Protein AF-A0A496X376-F1 (afdb_monomer)

pLDDT: mean 89.77, std 13.47, range [36.19, 98.19]

Solvent-accessible surface area (backbone atoms only — not comparable to full-atom values): 7678 Å² total; per-residue (Å²): 132,86,81,53,74,74,65,73,49,70,84,53,55,96,64,65,60,76,60,44,55,82,73,91,43,76,42,54,64,62,51,30,61,69,63,67,56,48,63,67,25,49,11,52,50,31,74,45,56,60,89,64,58,51,81,57,98,79,34,45,66,56,32,50,59,50,50,54,54,48,52,42,50,53,32,50,48,15,56,77,52,76,34,35,57,66,62,36,46,47,55,31,65,40,67,30,69,96,68,73,61,38,21,58,40,55,34,39,48,69,47,40,43,71,61,52,49,51,52,52,52,50,51,66,70,70,56,73,77,82,83,125

Mean predicted aligned error: 5.24 Å

Radius of gyration: 15.38 Å; Cα contacts (8 Å, |Δi|>4): 137; ch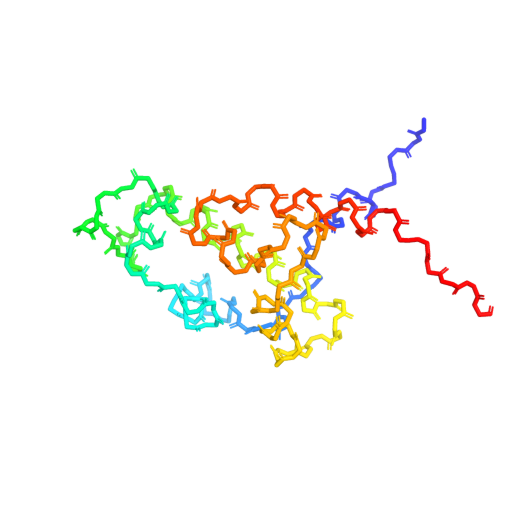ains: 1; bounding box: 41×33×44 Å

Structure (mmCIF, N/CA/C/O backbone):
data_AF-A0A496X376-F1
#
_entry.id   AF-A0A496X376-F1
#
loop_
_atom_site.group_PDB
_atom_site.id
_atom_site.type_symbol
_atom_site.label_atom_id
_atom_site.label_alt_id
_atom_site.label_comp_id
_atom_site.label_asym_id
_atom_site.label_entity_id
_atom_site.label_seq_id
_atom_site.pdbx_PDB_ins_code
_atom_site.Cartn_x
_atom_site.Cartn_y
_atom_site.Cartn_z
_atom_site.occupancy
_atom_site.B_iso_or_equiv
_atom_site.auth_seq_id
_atom_site.auth_comp_id
_atom_site.auth_asym_id
_atom_site.auth_atom_id
_atom_site.pdbx_PDB_model_num
ATOM 1 N N . MET A 1 1 ? -0.666 20.053 -27.455 1.00 52.50 1 MET A N 1
ATOM 2 C CA . MET A 1 1 ? -0.008 18.729 -27.403 1.00 52.50 1 MET A CA 1
ATOM 3 C C . MET A 1 1 ? -1.102 17.676 -27.515 1.00 52.50 1 MET A C 1
ATOM 5 O O . MET A 1 1 ? -2.002 17.728 -26.683 1.00 52.50 1 MET A O 1
ATOM 9 N N . PRO A 1 2 ? -1.112 16.800 -28.533 1.00 55.44 2 PRO A N 1
ATOM 10 C CA . PRO A 1 2 ? -2.089 15.717 -28.596 1.00 55.44 2 PRO A CA 1
ATOM 11 C C . PRO A 1 2 ? -1.842 14.739 -27.441 1.00 55.44 2 PRO A C 1
ATOM 13 O O . PRO A 1 2 ? -0.704 14.349 -27.183 1.00 55.44 2 PRO A O 1
ATOM 16 N N . VAL A 1 3 ? -2.904 14.372 -26.725 1.00 59.34 3 VAL A N 1
ATOM 17 C CA . VAL A 1 3 ? -2.844 13.340 -25.687 1.00 59.34 3 VAL A CA 1
ATOM 18 C C . VAL A 1 3 ? -2.676 12.000 -26.396 1.00 59.34 3 VAL A C 1
ATOM 20 O O . VAL A 1 3 ? -3.555 11.579 -27.144 1.00 59.34 3 VAL A O 1
ATOM 23 N N . ASN A 1 4 ? -1.535 11.341 -26.204 1.00 72.44 4 ASN A N 1
ATOM 24 C CA . ASN A 1 4 ? -1.352 9.984 -26.705 1.00 72.44 4 ASN A CA 1
ATOM 25 C C . ASN A 1 4 ? -2.212 9.040 -25.852 1.00 72.44 4 ASN A C 1
ATOM 27 O O . ASN A 1 4 ? -2.078 9.039 -24.629 1.00 72.44 4 ASN A O 1
ATOM 31 N N . ALA A 1 5 ? -3.078 8.238 -26.476 1.00 70.25 5 ALA A N 1
ATOM 32 C CA . ALA A 1 5 ? -3.935 7.285 -25.769 1.00 70.25 5 ALA A CA 1
ATOM 33 C C . ALA A 1 5 ? -3.128 6.346 -24.852 1.00 70.25 5 ALA A C 1
ATOM 35 O O . ALA A 1 5 ? -3.579 6.034 -23.755 1.00 70.25 5 ALA A O 1
ATOM 36 N N . SER A 1 6 ? -1.893 5.986 -25.226 1.00 70.94 6 SER A N 1
ATOM 37 C CA . SER A 1 6 ? -1.016 5.176 -24.369 1.00 70.94 6 SER A CA 1
ATOM 38 C C . SER A 1 6 ? -0.584 5.893 -23.086 1.00 70.94 6 SER A C 1
ATOM 40 O O . SER A 1 6 ? -0.324 5.240 -22.083 1.00 70.94 6 SER A O 1
ATOM 42 N N . GLN A 1 7 ? -0.528 7.230 -23.074 1.00 73.94 7 GLN A N 1
ATOM 43 C CA . GLN A 1 7 ? -0.212 8.005 -21.870 1.00 73.94 7 GLN A CA 1
ATOM 44 C C . GLN A 1 7 ? -1.374 8.046 -20.875 1.00 73.94 7 GLN A C 1
ATOM 46 O O . GLN A 1 7 ? -1.118 8.167 -19.678 1.00 73.94 7 GLN A O 1
ATOM 51 N N . LEU A 1 8 ? -2.620 7.913 -21.344 1.00 76.12 8 LEU A N 1
ATOM 52 C CA . LEU A 1 8 ? -3.810 7.945 -20.489 1.00 76.12 8 LEU A CA 1
ATOM 53 C C . LEU A 1 8 ? -3.845 6.769 -19.504 1.00 76.12 8 LEU A C 1
ATOM 55 O O . LEU A 1 8 ? -4.285 6.941 -18.372 1.00 76.12 8 LEU A O 1
ATOM 59 N N . PHE A 1 9 ? -3.346 5.603 -19.924 1.00 82.19 9 PHE A N 1
ATOM 60 C CA . PHE A 1 9 ? -3.418 4.358 -19.154 1.00 82.19 9 PHE A CA 1
ATOM 61 C C . PHE A 1 9 ? -2.154 4.049 -18.343 1.00 82.19 9 PHE A C 1
ATOM 63 O O . PHE A 1 9 ? -2.110 3.040 -17.653 1.00 82.19 9 PHE A O 1
ATOM 70 N N . LYS A 1 10 ? -1.132 4.919 -18.349 1.00 81.50 10 LYS A N 1
ATOM 71 C CA . LYS A 1 10 ? 0.139 4.690 -17.620 1.00 81.50 10 LYS A CA 1
ATOM 72 C C . LYS A 1 10 ? 0.001 4.586 -16.096 1.00 81.50 10 LYS A C 1
ATOM 74 O O . LYS A 1 10 ? 0.964 4.242 -15.410 1.00 81.50 10 LYS A O 1
ATOM 79 N N . ASN A 1 11 ? -1.154 4.958 -15.555 1.00 83.50 11 ASN A N 1
ATOM 80 C CA . ASN A 1 11 ? -1.499 4.848 -14.140 1.00 83.50 11 ASN A CA 1
ATOM 81 C C . ASN A 1 11 ? -2.255 3.551 -13.799 1.00 83.50 11 ASN A C 1
ATOM 83 O O . ASN A 1 11 ? -2.649 3.389 -12.644 1.00 83.50 11 ASN A O 1
ATOM 87 N N . ILE A 1 12 ? -2.457 2.661 -14.771 1.00 88.69 12 ILE A N 1
ATOM 88 C CA . ILE A 1 12 ? -3.045 1.334 -14.603 1.00 88.69 12 ILE A CA 1
ATOM 89 C C . ILE A 1 12 ? -1.956 0.297 -14.905 1.00 88.69 12 ILE A C 1
ATOM 91 O O . ILE A 1 12 ? -1.236 0.468 -15.889 1.00 88.69 12 ILE A O 1
ATOM 95 N N . PRO A 1 13 ? -1.790 -0.734 -14.061 1.00 88.69 13 PRO A N 1
ATOM 96 C CA . PRO A 1 13 ? -0.853 -1.807 -14.344 1.00 88.69 13 PRO A CA 1
ATOM 97 C C . PRO A 1 13 ? -1.310 -2.644 -15.552 1.00 88.69 13 PRO A C 1
ATOM 99 O O . PRO A 1 13 ? -2.504 -2.861 -15.754 1.00 88.69 13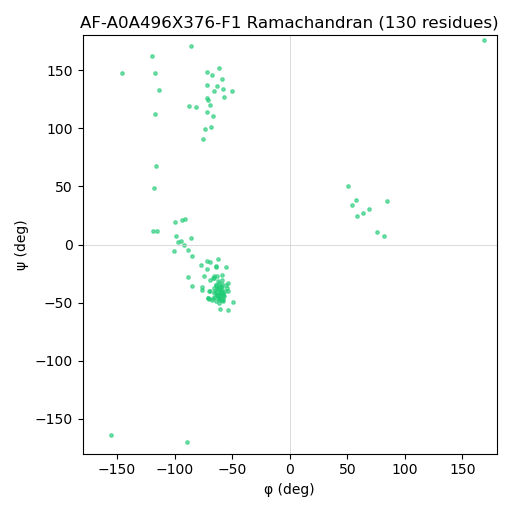 PRO A O 1
ATOM 102 N N . GLU A 1 14 ? -0.359 -3.133 -16.338 1.00 88.19 14 GLU A N 1
ATOM 103 C CA . GLU A 1 14 ? -0.555 -4.002 -17.503 1.00 88.19 14 GLU A CA 1
ATOM 104 C C . GLU A 1 14 ? -0.980 -5.425 -17.106 1.00 88.19 14 GLU A C 1
ATOM 106 O O . GLU A 1 14 ? -1.578 -6.140 -17.909 1.00 88.19 14 GLU A O 1
ATOM 111 N N . GLY A 1 15 ? -0.704 -5.837 -15.865 1.00 89.38 15 GLY A N 1
ATOM 112 C CA . GLY A 1 15 ? -1.073 -7.151 -15.343 1.00 89.38 15 GLY A CA 1
ATOM 113 C C . GLY A 1 15 ? -1.215 -7.192 -13.822 1.00 89.38 15 GLY A C 1
ATOM 114 O O . GLY A 1 15 ? -1.295 -6.162 -13.154 1.00 89.38 15 GLY A O 1
ATOM 115 N N . ASP A 1 16 ? -1.223 -8.407 -13.272 1.00 92.25 16 ASP A N 1
ATOM 116 C CA . ASP A 1 16 ? -1.302 -8.667 -11.830 1.00 92.25 16 ASP A CA 1
ATOM 117 C C . ASP A 1 16 ? -0.033 -9.370 -11.309 1.00 92.25 16 ASP A C 1
ATOM 119 O O . ASP A 1 16 ? -0.072 -10.541 -10.923 1.00 92.25 16 ASP A O 1
ATOM 123 N N . PRO A 1 17 ? 1.127 -8.686 -11.302 1.00 93.06 17 PRO A N 1
ATOM 124 C CA . PRO A 1 17 ? 2.401 -9.300 -10.918 1.00 93.06 17 PRO A CA 1
ATOM 125 C C . PRO A 1 17 ? 2.443 -9.769 -9.456 1.00 93.06 17 PRO A C 1
ATOM 127 O O . PRO A 1 17 ? 3.284 -10.587 -9.095 1.00 93.06 17 PRO A O 1
ATOM 130 N N . LEU A 1 18 ? 1.559 -9.247 -8.602 1.00 95.31 18 LEU A N 1
ATOM 131 C CA . LEU A 1 18 ? 1.514 -9.574 -7.175 1.00 95.31 18 LEU A CA 1
ATOM 132 C C . LEU A 1 18 ? 0.421 -10.603 -6.834 1.00 95.31 18 LEU A C 1
ATOM 134 O O . LEU A 1 18 ? 0.367 -11.093 -5.697 1.00 95.31 18 LEU A O 1
ATOM 138 N N . GLY A 1 19 ? -0.414 -10.978 -7.807 1.00 94.19 19 GLY A N 1
ATOM 139 C CA . GLY A 1 19 ? -1.496 -11.946 -7.635 1.00 94.19 19 GLY A CA 1
ATOM 140 C C . GLY A 1 19 ? -2.628 -11.431 -6.744 1.00 94.19 19 GLY A C 1
ATOM 141 O O . GLY A 1 19 ? -3.219 -12.213 -6.002 1.00 94.19 19 GLY A O 1
ATOM 142 N N . PHE A 1 20 ? -2.879 -10.122 -6.730 1.00 95.12 20 PHE A N 1
ATOM 143 C CA . PHE A 1 20 ? -3.923 -9.509 -5.911 1.00 95.12 20 PHE A CA 1
ATOM 144 C C . PHE A 1 20 ? -5.333 -9.701 -6.478 1.00 95.12 20 PHE A C 1
ATOM 146 O O . PHE A 1 20 ? -6.294 -9.535 -5.735 1.00 95.12 20 PHE A O 1
ATOM 153 N N . TRP A 1 21 ? -5.483 -10.057 -7.753 1.00 92.62 21 TRP A N 1
ATOM 154 C CA . TRP A 1 21 ? -6.760 -10.060 -8.475 1.00 92.62 21 TRP A CA 1
ATOM 155 C C . TRP A 1 21 ? -7.220 -11.457 -8.920 1.00 92.62 21 TRP A C 1
ATOM 157 O O . TRP A 1 21 ? -8.172 -11.583 -9.690 1.00 92.62 21 TRP A O 1
ATOM 167 N N . ALA A 1 22 ? -6.577 -12.521 -8.433 1.00 79.94 22 ALA A N 1
ATOM 168 C CA . ALA A 1 22 ? -6.779 -13.891 -8.915 1.00 79.94 22 AL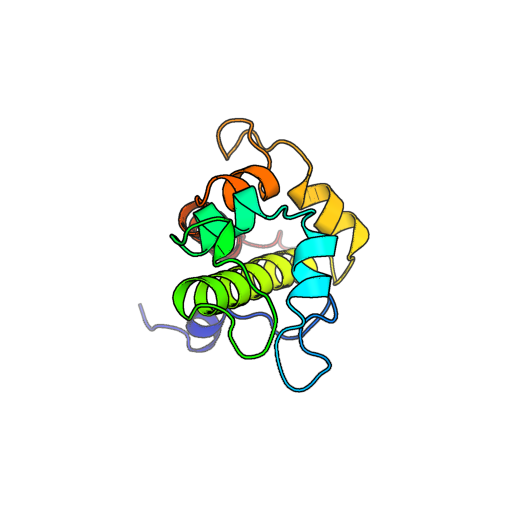A A CA 1
ATOM 169 C C . ALA A 1 22 ? -8.195 -14.476 -8.687 1.00 79.94 22 ALA A C 1
ATOM 171 O O . ALA A 1 22 ? -8.561 -15.438 -9.356 1.00 79.94 22 ALA A O 1
ATOM 172 N N . ASN A 1 23 ? -9.008 -13.910 -7.784 1.00 74.25 23 ASN A N 1
ATOM 173 C CA . ASN A 1 23 ? -10.260 -14.516 -7.301 1.00 74.25 23 ASN A CA 1
ATOM 174 C C . ASN A 1 23 ? -11.521 -13.687 -7.627 1.00 74.25 23 ASN A C 1
ATOM 176 O O . ASN A 1 23 ? -12.344 -13.439 -6.749 1.00 74.25 23 ASN A O 1
ATOM 180 N N . HIS A 1 24 ? -11.687 -13.234 -8.877 1.00 78.75 24 HIS A N 1
ATOM 181 C CA . HIS A 1 24 ? -12.835 -12.404 -9.311 1.00 78.75 24 HIS A CA 1
ATOM 182 C C . HIS A 1 24 ? -12.999 -11.077 -8.540 1.00 78.75 24 HIS A C 1
ATOM 184 O O . HIS A 1 24 ? -14.086 -10.500 -8.475 1.00 78.75 24 HIS A O 1
ATOM 190 N N . GLY A 1 25 ? -11.907 -10.572 -7.972 1.00 88.19 25 GLY A N 1
ATOM 191 C CA . GLY A 1 25 ? -11.874 -9.364 -7.161 1.00 88.19 25 GLY A CA 1
ATOM 192 C C . GLY A 1 25 ? -10.534 -9.220 -6.453 1.00 88.19 25 GLY A C 1
ATOM 193 O O . GLY A 1 25 ? -9.673 -10.096 -6.550 1.00 88.19 25 GLY A O 1
ATOM 194 N N . LEU A 1 26 ? -10.365 -8.102 -5.750 1.00 94.62 26 LEU A N 1
ATOM 195 C CA . LEU A 1 26 ? -9.171 -7.853 -4.954 1.00 94.62 26 LEU A CA 1
ATOM 196 C C . LEU A 1 26 ? -9.146 -8.767 -3.721 1.00 94.62 26 LEU A C 1
ATOM 198 O O . LEU A 1 26 ? -10.051 -8.724 -2.889 1.00 94.62 26 LEU A O 1
ATOM 202 N N . ASP A 1 27 ? -8.068 -9.528 -3.562 1.00 95.94 27 ASP A N 1
ATOM 203 C CA . ASP A 1 27 ? -7.734 -10.208 -2.315 1.00 95.94 27 ASP A CA 1
ATOM 204 C C . ASP A 1 27 ? -7.197 -9.190 -1.298 1.00 95.94 27 ASP A C 1
ATOM 206 O O . ASP A 1 27 ? -6.003 -8.875 -1.221 1.00 95.94 27 ASP A O 1
ATOM 210 N N . TYR A 1 28 ? -8.126 -8.637 -0.518 1.00 96.00 28 TYR A N 1
ATOM 211 C CA . TYR A 1 28 ? -7.824 -7.653 0.513 1.00 96.00 28 TYR A CA 1
ATOM 212 C C . TYR A 1 28 ? -6.865 -8.203 1.577 1.00 96.00 28 TYR A C 1
ATOM 214 O O . TYR A 1 28 ? -6.006 -7.452 2.037 1.00 96.00 28 TYR A O 1
ATOM 222 N N . ASN A 1 29 ? -6.970 -9.487 1.942 1.00 95.56 29 ASN A N 1
ATOM 223 C CA . ASN A 1 29 ? -6.109 -10.089 2.964 1.00 95.56 29 ASN A CA 1
ATOM 224 C C . ASN A 1 29 ? -4.668 -10.159 2.463 1.00 95.56 29 ASN A C 1
ATOM 226 O O . ASN A 1 29 ? -3.761 -9.649 3.125 1.00 95.56 29 ASN A O 1
ATOM 230 N N . ARG A 1 30 ? -4.468 -10.654 1.239 1.00 96.06 30 ARG A N 1
ATOM 231 C CA . ARG A 1 30 ? -3.148 -10.712 0.602 1.00 96.06 30 ARG A CA 1
ATOM 232 C C . ARG A 1 30 ? -2.499 -9.333 0.491 1.00 96.06 30 ARG A C 1
ATOM 234 O O . ARG A 1 30 ? -1.313 -9.188 0.782 1.00 96.06 30 ARG A O 1
ATOM 241 N N . LEU A 1 31 ? -3.264 -8.301 0.125 1.00 96.94 31 LEU A N 1
ATOM 242 C CA . LEU A 1 31 ? -2.751 -6.927 0.096 1.00 96.94 31 LEU A CA 1
ATOM 243 C C . LEU A 1 31 ? -2.336 -6.445 1.493 1.00 96.94 31 LEU A C 1
ATOM 245 O O . LEU A 1 31 ? -1.283 -5.817 1.646 1.00 96.94 31 LEU A O 1
ATOM 249 N N . THR A 1 32 ? -3.154 -6.718 2.514 1.00 97.00 32 THR A N 1
ATOM 250 C CA . THR A 1 32 ? -2.828 -6.327 3.892 1.00 97.00 32 THR A CA 1
ATOM 251 C C . THR A 1 32 ? -1.613 -7.052 4.433 1.00 97.00 32 THR A C 1
ATOM 253 O O . THR A 1 32 ? -0.807 -6.417 5.102 1.00 97.00 32 THR A O 1
ATOM 256 N N . GLU A 1 33 ? -1.431 -8.326 4.105 1.00 96.75 33 GLU A N 1
ATOM 257 C CA . GLU A 1 33 ? -0.251 -9.103 4.482 1.00 96.75 33 GLU A CA 1
ATOM 258 C C . GLU A 1 33 ? 1.000 -8.576 3.774 1.00 96.75 33 GLU A C 1
ATOM 260 O O . GLU A 1 33 ? 2.015 -8.309 4.419 1.00 96.75 33 GLU A O 1
ATOM 265 N N . PHE A 1 34 ? 0.910 -8.322 2.466 1.00 97.75 34 PHE A N 1
ATOM 266 C CA . PHE A 1 34 ? 2.015 -7.792 1.667 1.00 97.75 34 PHE A CA 1
ATOM 267 C C . PHE A 1 34 ? 2.544 -6.456 2.210 1.00 97.75 34 PHE A C 1
ATOM 269 O O . PHE A 1 34 ? 3.755 -6.240 2.320 1.00 97.75 34 PHE A O 1
ATOM 276 N N . LEU A 1 35 ? 1.629 -5.554 2.578 1.00 97.50 35 LEU A N 1
ATOM 277 C CA . LEU A 1 35 ? 1.954 -4.240 3.131 1.00 97.50 35 LEU A CA 1
ATOM 278 C C . LEU A 1 35 ? 2.038 -4.214 4.660 1.00 97.50 35 LEU A C 1
ATOM 280 O O . LEU A 1 35 ? 2.326 -3.151 5.215 1.00 97.50 35 LEU A O 1
ATOM 284 N N . ASP A 1 36 ? 1.814 -5.340 5.340 1.00 96.50 36 ASP A N 1
ATOM 285 C CA . ASP A 1 36 ? 1.783 -5.430 6.802 1.00 96.50 36 ASP A CA 1
ATOM 286 C C . ASP A 1 36 ? 0.840 -4.358 7.408 1.00 96.50 36 ASP A C 1
ATOM 288 O O . ASP A 1 36 ? 1.227 -3.518 8.226 1.00 96.50 36 ASP A O 1
ATOM 292 N N . LEU A 1 37 ? -0.394 -4.269 6.900 1.00 97.19 37 LEU A N 1
ATOM 293 C CA . LEU A 1 37 ? -1.391 -3.288 7.341 1.00 97.19 37 LEU A CA 1
ATOM 294 C C . LEU A 1 37 ? -2.183 -3.829 8.527 1.00 97.19 37 LEU A C 1
ATOM 296 O O . LEU A 1 37 ? -2.915 -4.807 8.416 1.00 97.19 37 LEU A O 1
ATOM 300 N N . ASP A 1 38 ? -2.095 -3.126 9.650 1.00 95.69 38 ASP A N 1
ATOM 301 C CA . ASP A 1 38 ? -2.879 -3.439 10.833 1.00 95.69 38 ASP A CA 1
ATOM 302 C C . ASP A 1 38 ? -4.273 -2.785 10.794 1.00 95.69 38 ASP A C 1
ATOM 304 O O . ASP A 1 38 ? -4.596 -1.905 9.986 1.00 95.69 38 ASP A O 1
ATOM 308 N N . LYS A 1 39 ? -5.124 -3.174 11.746 1.00 96.19 39 LYS A N 1
ATOM 309 C CA . LYS A 1 39 ? -6.486 -2.635 11.885 1.00 96.19 39 LYS A CA 1
ATOM 310 C C . LYS A 1 39 ? -6.507 -1.113 12.102 1.00 96.19 39 LYS A C 1
ATOM 312 O O . LYS A 1 39 ? -7.487 -0.449 11.766 1.00 96.19 39 LYS A O 1
ATOM 317 N N . SER A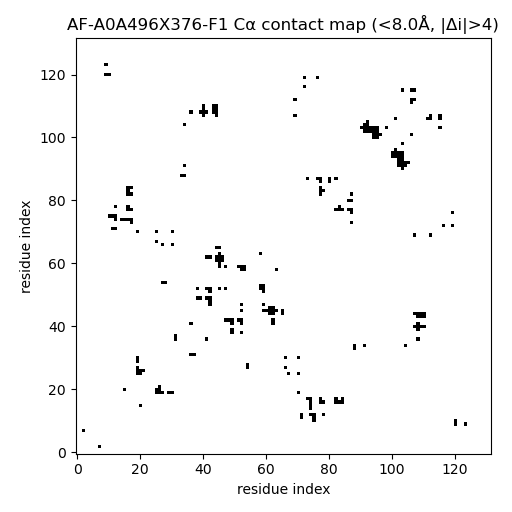 1 40 ? -5.432 -0.544 12.654 1.00 96.62 40 SER A N 1
ATOM 318 C CA . SER A 1 40 ? -5.265 0.900 12.845 1.00 96.62 40 SER A CA 1
ATOM 319 C C . SER A 1 40 ? -5.046 1.624 11.515 1.00 96.62 40 SER A C 1
ATOM 321 O O . SER A 1 40 ? -5.706 2.629 11.241 1.00 96.62 40 SER A O 1
ATOM 323 N N . ALA A 1 41 ? -4.167 1.094 10.666 1.00 97.19 41 ALA A N 1
ATOM 324 C CA . ALA A 1 41 ? -3.930 1.581 9.316 1.00 97.19 41 ALA A CA 1
ATOM 325 C C . ALA A 1 41 ? -5.196 1.466 8.466 1.00 97.19 41 ALA A C 1
ATOM 327 O O . ALA A 1 41 ? -5.590 2.446 7.841 1.00 97.19 41 ALA A O 1
ATOM 328 N N . LEU A 1 42 ? -5.888 0.325 8.509 1.00 97.88 42 LEU A N 1
ATOM 329 C CA . LEU A 1 42 ? -7.145 0.125 7.780 1.00 97.88 42 LEU A CA 1
ATOM 330 C C . LEU A 1 42 ? -8.247 1.090 8.233 1.00 97.88 42 LEU A C 1
ATOM 332 O O . LEU A 1 42 ? -8.972 1.628 7.405 1.00 97.88 42 LEU A O 1
ATOM 336 N N . SER A 1 43 ? -8.341 1.379 9.531 1.00 97.12 43 SER A N 1
ATOM 337 C CA . SER A 1 43 ? -9.267 2.386 10.065 1.00 97.12 43 SER A CA 1
ATOM 338 C C . SER A 1 43 ? -8.971 3.784 9.510 1.00 97.12 43 SER A C 1
ATOM 340 O O . SER A 1 43 ? -9.879 4.457 9.021 1.00 97.12 43 SER A O 1
ATOM 342 N N . LYS A 1 44 ? -7.698 4.204 9.504 1.00 96.31 44 LYS A N 1
ATOM 343 C CA . LYS A 1 44 ? -7.270 5.490 8.920 1.00 96.31 44 LYS A CA 1
ATOM 344 C C . LYS A 1 44 ? -7.495 5.542 7.415 1.00 96.31 44 LYS A C 1
ATOM 346 O O . LYS A 1 44 ? -7.929 6.570 6.898 1.00 96.31 44 LYS A O 1
ATOM 351 N N . LEU A 1 45 ? -7.201 4.442 6.723 1.00 96.12 45 LEU A N 1
ATOM 352 C CA . LEU A 1 45 ? -7.457 4.302 5.301 1.00 96.12 45 LEU A CA 1
ATOM 353 C C . LEU A 1 45 ? -8.943 4.448 5.043 1.00 96.12 45 LEU A C 1
ATOM 355 O O . LEU A 1 45 ? -9.293 5.359 4.324 1.00 96.12 45 LEU A O 1
ATOM 359 N N . GLY A 1 46 ? -9.816 3.669 5.668 1.00 95.38 46 GLY A N 1
ATOM 360 C CA . GLY A 1 46 ? -11.257 3.730 5.420 1.00 95.38 46 GLY A CA 1
ATOM 361 C C . GLY A 1 46 ? -11.963 4.971 5.968 1.00 95.38 46 GLY A C 1
ATOM 362 O O . GLY A 1 46 ? -13.106 5.207 5.605 1.00 95.38 46 GLY A O 1
ATOM 363 N N . GLY A 1 47 ? -11.332 5.757 6.847 1.00 95.56 47 GLY A N 1
ATOM 364 C CA . GLY A 1 47 ? -12.023 6.843 7.553 1.00 95.56 47 GLY A CA 1
ATOM 365 C C . GLY A 1 47 ? -13.135 6.337 8.482 1.00 95.56 47 GLY A C 1
ATOM 366 O O . GLY A 1 47 ? -14.102 7.047 8.734 1.00 95.56 47 GLY A O 1
ATOM 367 N N . VAL A 1 48 ? -13.004 5.102 8.974 1.00 96.19 48 VAL A N 1
ATOM 368 C CA . VAL A 1 48 ? -13.993 4.410 9.815 1.00 96.19 48 VAL A CA 1
ATOM 369 C C . VAL A 1 48 ? -13.395 4.058 11.171 1.00 96.19 48 VAL A C 1
ATOM 371 O O . VAL A 1 48 ? -12.174 4.006 11.325 1.00 96.19 48 VAL A O 1
ATOM 374 N N . SER A 1 49 ? -14.232 3.768 12.170 1.00 97.25 49 SER A N 1
ATOM 375 C CA . SER A 1 49 ? -13.746 3.273 13.463 1.00 97.25 49 SER A CA 1
ATOM 376 C C . SER A 1 49 ? -13.004 1.940 13.305 1.00 97.25 49 SER A C 1
ATOM 378 O O . SER A 1 49 ? -13.331 1.135 12.432 1.00 97.25 49 SER A O 1
ATOM 380 N N . LYS A 1 50 ? -12.051 1.645 14.201 1.00 96.62 50 LYS A N 1
ATOM 381 C CA . LYS A 1 50 ? -11.369 0.337 14.227 1.00 96.62 50 LYS A CA 1
ATOM 382 C C . LYS A 1 50 ? -12.364 -0.823 14.295 1.00 96.62 50 LYS A C 1
ATOM 384 O O . LYS A 1 50 ? -12.160 -1.822 13.622 1.00 96.62 50 LYS A O 1
ATOM 389 N N . SER A 1 51 ? -13.444 -0.698 15.068 1.00 96.56 51 SER A N 1
ATOM 390 C CA . SER A 1 51 ? -14.483 -1.734 15.180 1.00 96.56 51 SER A CA 1
ATOM 391 C C . SER A 1 51 ? -15.219 -2.012 13.865 1.00 96.56 51 SER A C 1
ATOM 393 O O . SER A 1 51 ? -15.667 -3.135 13.664 1.00 96.56 51 SER A O 1
ATOM 395 N N . SER A 1 52 ? -15.291 -1.030 12.966 1.00 96.31 52 SER A N 1
ATOM 396 C CA . SER A 1 52 ? -15.964 -1.143 11.665 1.00 96.31 52 SER A CA 1
ATOM 397 C C . SER A 1 52 ? -15.052 -1.665 10.550 1.00 96.31 52 SER A C 1
ATOM 399 O O . SER A 1 52 ? -15.513 -1.873 9.431 1.00 96.31 52 SER A O 1
ATOM 401 N N . VAL A 1 53 ? -13.759 -1.870 10.824 1.00 97.44 53 VAL A N 1
ATOM 402 C CA . VAL A 1 53 ? -12.823 -2.436 9.845 1.00 97.44 53 VAL A CA 1
ATOM 403 C C . VAL A 1 53 ? -13.155 -3.906 9.606 1.00 97.44 53 VAL A C 1
ATOM 405 O O . VAL A 1 53 ? -13.088 -4.720 10.533 1.00 97.44 53 VAL A O 1
ATOM 408 N N . ARG A 1 54 ? -13.467 -4.226 8.348 1.00 96.56 54 ARG A N 1
ATOM 409 C CA . ARG A 1 54 ? -13.759 -5.566 7.825 1.00 96.56 54 ARG A CA 1
ATOM 410 C C . ARG A 1 54 ? -13.247 -5.665 6.392 1.00 96.56 54 ARG A C 1
ATOM 412 O O . ARG A 1 54 ? -13.270 -4.658 5.691 1.00 96.56 54 ARG A O 1
ATOM 419 N N . LEU A 1 55 ? -12.816 -6.856 5.983 1.00 95.44 55 LEU A N 1
ATOM 420 C CA . LEU A 1 55 ? -12.290 -7.151 4.639 1.00 95.44 55 LEU A CA 1
ATOM 421 C C . LEU A 1 55 ? -13.129 -8.207 3.895 1.00 95.44 55 LEU A C 1
ATOM 423 O O . LEU A 1 55 ? -12.705 -8.741 2.878 1.00 95.44 55 LEU A O 1
ATOM 427 N N . ASP A 1 56 ? -14.304 -8.524 4.437 1.00 93.88 56 ASP A N 1
ATOM 428 C CA . ASP A 1 56 ? -15.290 -9.416 3.829 1.00 93.88 56 ASP A CA 1
ATOM 429 C C . ASP A 1 56 ? -16.262 -8.633 2.925 1.00 93.88 56 ASP A C 1
ATOM 431 O O . ASP A 1 56 ? -16.080 -7.444 2.669 1.00 93.88 56 ASP A O 1
ATOM 435 N N . GLU A 1 57 ? -17.334 -9.280 2.466 1.00 92.19 57 GLU A N 1
ATOM 436 C CA . GLU A 1 57 ? -18.368 -8.683 1.604 1.00 92.19 57 GLU A CA 1
ATOM 437 C C . GLU A 1 57 ? -19.014 -7.407 2.177 1.00 92.19 57 GLU A C 1
ATOM 439 O O . GLU A 1 57 ? -19.608 -6.623 1.436 1.00 92.19 57 GLU A O 1
ATOM 444 N N . ARG A 1 58 ? -18.900 -7.173 3.491 1.00 95.38 58 ARG A N 1
ATOM 445 C CA . ARG A 1 58 ? -19.410 -5.979 4.180 1.00 95.38 58 ARG A CA 1
ATOM 446 C C . ARG A 1 58 ? -18.319 -4.943 4.446 1.00 95.38 58 ARG A C 1
ATOM 448 O O . ARG A 1 58 ? -18.484 -4.095 5.328 1.00 95.38 58 ARG A O 1
ATOM 455 N N . ILE A 1 59 ? -17.203 -5.009 3.722 1.00 97.25 59 ILE A N 1
ATOM 456 C CA . ILE A 1 59 ? -16.161 -3.984 3.734 1.00 97.25 59 ILE A CA 1
ATOM 457 C C . ILE A 1 59 ? -16.781 -2.587 3.517 1.00 97.25 59 ILE A C 1
ATOM 459 O O . ILE A 1 59 ? -17.591 -2.399 2.603 1.00 97.25 59 ILE A O 1
ATOM 463 N N . PRO A 1 60 ? -16.429 -1.578 4.338 1.00 97.62 60 PRO A N 1
ATOM 464 C CA . PRO A 1 60 ? -16.877 -0.209 4.104 1.00 97.62 60 PRO A CA 1
ATOM 465 C C . PRO A 1 60 ? -16.438 0.285 2.722 1.00 97.62 60 PRO A C 1
ATOM 467 O O . PRO A 1 60 ? -15.269 0.136 2.368 1.00 97.62 60 PRO A O 1
ATOM 470 N N . ARG A 1 61 ? -17.348 0.918 1.966 1.00 96.94 61 ARG A N 1
ATOM 471 C CA . ARG A 1 61 ? -17.085 1.403 0.594 1.00 96.94 61 ARG A CA 1
ATOM 472 C C . ARG A 1 61 ? -15.789 2.213 0.499 1.00 96.94 61 ARG A C 1
ATOM 474 O O . ARG A 1 61 ? -14.931 1.898 -0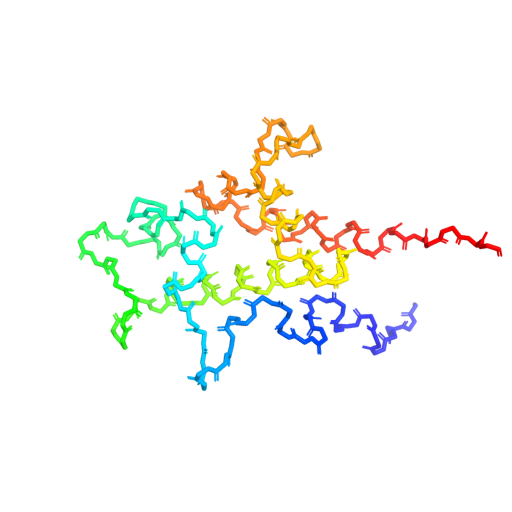.312 1.00 96.94 61 ARG A O 1
ATOM 481 N N . ASP A 1 62 ? -15.605 3.179 1.394 1.00 96.25 62 ASP A N 1
ATOM 482 C CA . ASP A 1 62 ? -14.396 4.004 1.427 1.00 96.25 62 ASP A CA 1
ATOM 483 C C . ASP A 1 62 ? -13.114 3.197 1.659 1.00 96.25 62 ASP A C 1
ATOM 485 O O . ASP A 1 62 ? -12.064 3.550 1.128 1.00 96.25 62 ASP A O 1
ATOM 489 N N . LEU A 1 63 ? -13.165 2.132 2.465 1.00 97.31 63 LEU A N 1
ATOM 490 C CA . LEU A 1 63 ? -12.010 1.263 2.672 1.00 97.31 63 LEU A CA 1
ATOM 491 C C . LEU A 1 63 ? -11.731 0.448 1.409 1.00 97.31 63 LEU A C 1
ATOM 493 O O . LEU A 1 63 ? -10.586 0.416 0.962 1.00 97.31 63 LEU A O 1
ATOM 497 N N . LYS A 1 64 ? -12.775 -0.134 0.812 1.00 97.06 64 LYS A N 1
ATOM 498 C CA . LYS A 1 64 ? -12.700 -0.885 -0.445 1.00 97.06 64 LYS A CA 1
ATOM 499 C C . LYS A 1 64 ? -12.035 -0.068 -1.553 1.00 97.06 64 LYS A C 1
ATOM 501 O O . LYS A 1 64 ? -10.990 -0.478 -2.056 1.00 97.06 64 LYS A O 1
ATOM 506 N N . ASP A 1 65 ? -12.568 1.115 -1.853 1.00 96.12 65 ASP A N 1
ATOM 507 C CA . ASP A 1 65 ? -12.079 1.966 -2.945 1.00 96.12 65 ASP A CA 1
ATOM 508 C C . ASP A 1 65 ? -10.597 2.336 -2.755 1.00 96.12 65 ASP A C 1
ATOM 510 O O . ASP A 1 65 ? -9.813 2.425 -3.703 1.00 96.12 65 ASP A O 1
ATOM 514 N N . ARG A 1 66 ? -10.180 2.547 -1.502 1.00 96.69 66 ARG A N 1
ATOM 515 C CA . ARG A 1 66 ? -8.798 2.911 -1.168 1.00 96.69 66 ARG A CA 1
ATOM 516 C C . ARG A 1 66 ? -7.860 1.715 -1.240 1.00 96.69 66 ARG A C 1
ATOM 518 O O . ARG A 1 66 ? -6.723 1.884 -1.674 1.00 96.69 66 ARG A O 1
ATOM 525 N N . MET A 1 67 ? -8.309 0.526 -0.846 1.00 97.19 67 MET A N 1
ATOM 526 C CA . MET A 1 67 ? -7.525 -0.702 -0.990 1.00 97.19 67 MET A CA 1
ATOM 527 C C . MET A 1 67 ? -7.299 -1.052 -2.459 1.00 97.19 67 MET A C 1
ATOM 529 O O . MET A 1 67 ? -6.175 -1.383 -2.822 1.00 97.19 67 MET A O 1
ATOM 533 N N . GLU A 1 68 ? -8.304 -0.877 -3.316 1.00 95.94 68 GLU A N 1
ATOM 534 C CA . GLU A 1 68 ? -8.166 -1.053 -4.769 1.00 95.94 68 GLU A CA 1
ATOM 535 C C . GLU A 1 68 ? -7.130 -0.087 -5.360 1.00 95.94 68 GLU A C 1
ATOM 537 O O . GLU A 1 68 ? -6.230 -0.498 -6.094 1.00 95.94 68 GLU A O 1
ATOM 542 N N . GLN A 1 69 ? -7.164 1.186 -4.958 1.00 95.25 69 GLN A N 1
ATOM 543 C CA . GLN A 1 69 ? -6.147 2.162 -5.369 1.00 95.25 69 GLN A CA 1
ATOM 544 C C . GLN A 1 69 ? -4.743 1.802 -4.864 1.00 95.25 69 GLN A C 1
ATOM 546 O O . GLN A 1 69 ? -3.757 2.004 -5.573 1.00 95.25 69 GLN A O 1
ATOM 551 N N . ILE A 1 70 ? -4.628 1.266 -3.649 1.00 97.44 70 ILE A N 1
ATOM 552 C CA . ILE A 1 70 ? -3.346 0.820 -3.096 1.00 97.44 70 ILE A CA 1
ATOM 553 C C . ILE A 1 70 ? -2.826 -0.419 -3.839 1.00 97.44 70 ILE A C 1
ATOM 555 O O . ILE A 1 70 ? -1.637 -0.465 -4.148 1.00 97.44 70 ILE A O 1
ATOM 559 N N . ALA A 1 71 ? -3.688 -1.373 -4.197 1.00 97.06 71 ALA A N 1
ATOM 560 C CA . ALA A 1 71 ? -3.310 -2.534 -5.005 1.00 97.06 71 ALA A CA 1
ATOM 561 C C . ALA A 1 71 ? -2.745 -2.114 -6.372 1.00 97.06 71 ALA A C 1
ATOM 563 O O . ALA A 1 71 ? -1.710 -2.628 -6.806 1.00 97.06 71 ALA A O 1
ATOM 564 N N . VAL A 1 72 ? -3.371 -1.120 -7.012 1.00 95.12 72 VAL A N 1
ATOM 565 C CA . VAL A 1 72 ? -2.872 -0.497 -8.249 1.00 95.12 72 VAL A CA 1
ATOM 566 C C . VAL A 1 72 ? -1.486 0.114 -8.032 1.00 95.12 72 VAL A C 1
ATOM 568 O O . VAL A 1 72 ? -0.571 -0.150 -8.809 1.00 95.12 72 VAL A O 1
ATOM 571 N N . ILE A 1 73 ? -1.291 0.881 -6.954 1.00 95.81 73 ILE A N 1
ATOM 572 C CA . ILE A 1 73 ? 0.012 1.476 -6.612 1.00 95.81 73 ILE A CA 1
ATOM 573 C C . ILE A 1 73 ? 1.094 0.399 -6.455 1.00 95.81 73 ILE A C 1
ATOM 575 O O . ILE A 1 73 ? 2.184 0.545 -7.005 1.00 95.81 73 ILE A O 1
ATOM 579 N N . CYS A 1 74 ? 0.804 -0.675 -5.723 1.00 97.38 74 CYS A N 1
ATOM 580 C CA . CYS A 1 74 ? 1.740 -1.779 -5.535 1.00 97.38 74 CYS A CA 1
ATOM 581 C C . CYS A 1 74 ? 2.097 -2.461 -6.859 1.00 97.38 74 CYS A C 1
ATOM 583 O O . CYS A 1 74 ? 3.273 -2.706 -7.112 1.00 97.38 74 CYS A O 1
ATOM 585 N N . SER A 1 75 ? 1.109 -2.690 -7.722 1.00 95.75 75 SER A N 1
ATOM 586 C CA . SER A 1 75 ? 1.312 -3.331 -9.026 1.00 95.75 75 SER A CA 1
ATOM 587 C C . SER A 1 75 ? 2.166 -2.469 -9.961 1.00 95.75 75 SER A C 1
ATOM 589 O O . SER A 1 75 ? 3.104 -2.972 -10.571 1.00 95.75 75 SER A O 1
ATOM 591 N N . LEU A 1 76 ? 1.943 -1.148 -9.991 1.00 93.94 76 LEU A N 1
ATOM 592 C CA . LEU A 1 76 ? 2.755 -0.213 -10.786 1.00 93.94 76 LEU A CA 1
ATOM 593 C C . LEU A 1 76 ? 4.233 -0.190 -10.376 1.00 93.94 76 LEU A C 1
ATOM 595 O O . LEU A 1 76 ? 5.099 0.064 -11.216 1.00 93.94 76 LEU A O 1
ATOM 599 N N . VAL A 1 77 ? 4.513 -0.383 -9.085 1.00 95.25 77 VAL A N 1
ATOM 600 C CA . VAL A 1 77 ? 5.883 -0.499 -8.568 1.00 95.25 77 VAL A CA 1
ATOM 601 C C . VAL A 1 77 ? 6.451 -1.879 -8.887 1.00 95.25 77 VAL A C 1
ATOM 603 O O . VAL A 1 77 ? 7.610 -1.973 -9.276 1.00 95.25 77 VAL A O 1
ATOM 606 N N . ALA A 1 78 ? 5.646 -2.937 -8.784 1.00 96.25 78 ALA A N 1
ATOM 607 C CA . ALA A 1 78 ? 6.079 -4.284 -9.135 1.00 96.25 78 ALA A CA 1
ATOM 608 C C . ALA A 1 78 ? 6.508 -4.399 -10.598 1.00 96.25 78 ALA A C 1
ATOM 610 O O . ALA A 1 78 ? 7.544 -4.993 -10.876 1.00 96.25 78 ALA A O 1
ATOM 611 N N . GLU A 1 79 ? 5.796 -3.761 -11.526 1.00 92.81 79 GLU A N 1
ATOM 612 C CA . GLU A 1 79 ? 6.208 -3.677 -12.935 1.00 92.81 79 GLU A CA 1
ATOM 613 C C . GLU A 1 79 ? 7.602 -3.084 -13.120 1.00 92.81 79 GLU A C 1
ATOM 615 O O . GLU A 1 79 ? 8.376 -3.573 -13.936 1.00 92.81 79 GLU A O 1
ATOM 620 N N . HIS A 1 80 ? 7.953 -2.055 -12.343 1.00 91.19 80 HIS A N 1
ATOM 621 C CA . HIS A 1 80 ? 9.293 -1.472 -12.397 1.00 91.19 80 HIS A CA 1
ATOM 622 C C . HIS A 1 80 ? 10.372 -2.489 -12.000 1.00 91.19 80 HIS A C 1
ATOM 624 O O . HIS A 1 80 ? 11.482 -2.456 -12.526 1.00 91.19 80 HIS A O 1
ATOM 630 N N . PHE A 1 81 ? 10.035 -3.417 -11.106 1.00 94.50 81 PHE A N 1
ATOM 631 C CA . PHE A 1 81 ? 10.895 -4.526 -10.711 1.00 94.50 81 PHE A CA 1
ATOM 632 C C . PHE A 1 81 ? 10.636 -5.809 -11.520 1.00 94.50 81 PHE A C 1
ATOM 634 O O . PHE A 1 81 ? 10.996 -6.889 -11.059 1.00 94.50 81 PHE A O 1
ATOM 641 N N . ASN A 1 82 ? 10.037 -5.721 -12.715 1.00 93.81 82 ASN A N 1
ATOM 642 C CA . ASN A 1 82 ? 9.710 -6.867 -13.579 1.00 93.81 82 ASN A CA 1
ATOM 643 C C . ASN A 1 82 ? 8.866 -7.950 -12.876 1.00 93.81 82 ASN A C 1
ATOM 645 O O . ASN A 1 82 ? 9.040 -9.142 -13.112 1.00 93.81 82 ASN A O 1
ATOM 649 N N . GLY A 1 83 ? 7.976 -7.536 -11.975 1.00 94.81 83 GLY A N 1
ATOM 650 C CA . GLY A 1 83 ? 7.109 -8.420 -11.196 1.00 94.81 83 GLY A CA 1
ATOM 651 C C . GLY A 1 83 ? 7.753 -9.047 -9.956 1.00 94.81 83 GLY A C 1
ATOM 652 O O . GLY A 1 83 ? 7.127 -9.877 -9.305 1.00 94.81 83 GLY A O 1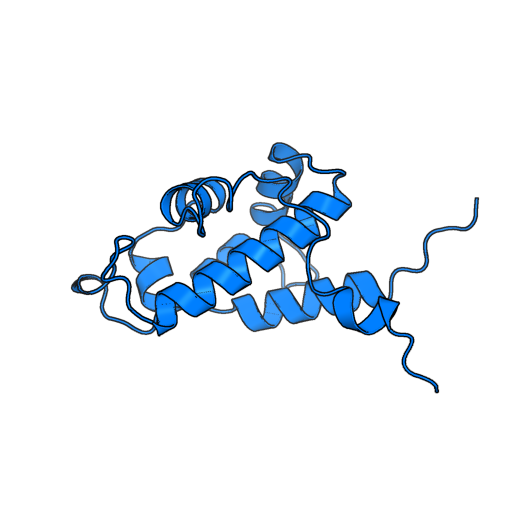
ATOM 653 N N . ASP A 1 84 ? 8.973 -8.649 -9.587 1.00 97.00 84 ASP A N 1
ATOM 654 C CA . ASP A 1 84 ? 9.663 -9.150 -8.394 1.00 97.00 84 ASP A CA 1
ATOM 655 C C . ASP A 1 84 ? 8.973 -8.658 -7.105 1.00 97.00 84 ASP A C 1
ATOM 657 O O . ASP A 1 84 ? 9.126 -7.509 -6.665 1.00 97.00 84 ASP A O 1
ATOM 661 N N . ALA A 1 85 ? 8.177 -9.542 -6.500 1.00 95.94 85 ALA A N 1
ATOM 662 C CA . ALA A 1 85 ? 7.389 -9.245 -5.309 1.00 95.94 85 ALA A CA 1
ATOM 663 C C . ALA A 1 85 ? 8.262 -8.912 -4.087 1.00 95.94 85 ALA A C 1
ATOM 665 O O . ALA A 1 85 ? 7.892 -8.043 -3.293 1.00 95.94 85 ALA A O 1
ATOM 666 N N . GLU A 1 86 ? 9.429 -9.545 -3.943 1.00 96.50 86 GLU A N 1
ATOM 667 C CA . GLU A 1 86 ? 10.330 -9.319 -2.810 1.00 96.50 86 GLU A CA 1
ATOM 668 C C . GLU A 1 86 ? 10.981 -7.940 -2.885 1.00 96.50 86 GLU A C 1
ATOM 670 O O . GLU A 1 86 ? 10.941 -7.181 -1.909 1.00 96.50 86 GLU A O 1
ATOM 675 N N . LYS A 1 87 ? 11.507 -7.557 -4.056 1.00 97.69 87 LYS A N 1
ATOM 676 C CA . LYS A 1 87 ? 12.046 -6.203 -4.273 1.00 97.69 87 LYS A CA 1
ATOM 677 C C . LYS A 1 87 ? 10.979 -5.139 -4.107 1.00 97.69 87 LYS A C 1
ATOM 679 O O . LYS A 1 87 ? 11.244 -4.090 -3.519 1.00 97.69 87 LYS A O 1
ATOM 684 N N . THR A 1 88 ? 9.766 -5.420 -4.571 1.00 97.81 88 THR A N 1
ATOM 685 C CA . THR A 1 88 ? 8.628 -4.518 -4.393 1.00 97.81 88 THR A CA 1
ATOM 686 C C . THR A 1 88 ? 8.329 -4.320 -2.910 1.00 97.81 88 THR A C 1
ATOM 688 O O . THR A 1 88 ? 8.276 -3.183 -2.437 1.00 97.81 88 THR A O 1
ATOM 691 N N . ALA A 1 89 ? 8.204 -5.407 -2.144 1.00 97.50 89 ALA A N 1
ATOM 692 C CA . ALA A 1 89 ? 7.967 -5.342 -0.705 1.00 97.50 89 ALA A CA 1
ATOM 693 C C . ALA A 1 89 ? 9.100 -4.605 0.028 1.00 97.50 89 ALA A C 1
ATOM 695 O O . ALA A 1 89 ? 8.832 -3.788 0.914 1.00 97.50 89 ALA A O 1
ATOM 696 N N . LEU A 1 90 ? 10.357 -4.848 -0.357 1.00 97.81 90 LEU A N 1
ATOM 697 C CA . LEU A 1 90 ? 11.516 -4.138 0.179 1.00 97.81 90 LEU A CA 1
ATOM 698 C C . LEU A 1 90 ? 11.424 -2.636 -0.107 1.00 97.81 90 LEU A C 1
ATOM 700 O O . LEU A 1 90 ? 11.571 -1.838 0.814 1.00 97.81 90 LEU A O 1
ATOM 704 N N . TRP A 1 91 ? 11.105 -2.235 -1.338 1.00 97.44 91 TRP A N 1
ATOM 705 C CA . TRP A 1 91 ? 10.946 -0.826 -1.704 1.00 97.44 91 TRP A CA 1
ATOM 706 C C . TRP A 1 91 ? 9.869 -0.124 -0.867 1.00 97.44 91 TRP A C 1
ATOM 708 O O . TRP A 1 91 ? 10.083 0.998 -0.408 1.00 97.44 91 TRP A O 1
ATOM 718 N N . PHE A 1 92 ? 8.743 -0.794 -0.593 1.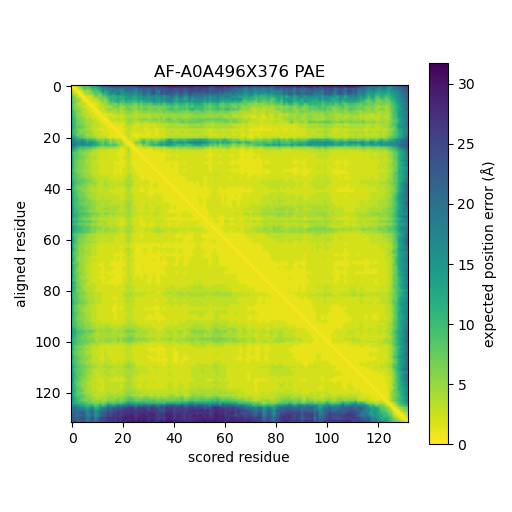00 98.19 92 PHE A N 1
ATOM 719 C CA . PHE A 1 92 ? 7.702 -0.241 0.278 1.00 98.19 92 PHE A CA 1
ATOM 720 C C . PHE A 1 92 ? 8.163 -0.071 1.732 1.00 98.19 92 PHE A C 1
ATOM 722 O O . PHE A 1 92 ? 7.662 0.820 2.420 1.00 98.19 92 PHE A O 1
ATOM 729 N N . LYS A 1 93 ? 9.102 -0.897 2.208 1.00 97.81 93 LYS A N 1
ATOM 730 C CA . LYS A 1 93 ? 9.625 -0.872 3.585 1.00 97.81 93 LYS A CA 1
ATOM 731 C C . LYS A 1 93 ? 10.807 0.083 3.764 1.00 97.81 93 LYS A C 1
ATOM 733 O O . LYS A 1 93 ? 10.996 0.600 4.863 1.00 97.81 93 LYS A O 1
ATOM 738 N N . THR A 1 94 ? 11.577 0.332 2.712 1.00 97.94 94 THR A N 1
ATOM 739 C CA . THR A 1 94 ? 12.768 1.186 2.750 1.00 97.94 94 THR A CA 1
ATOM 740 C C . THR A 1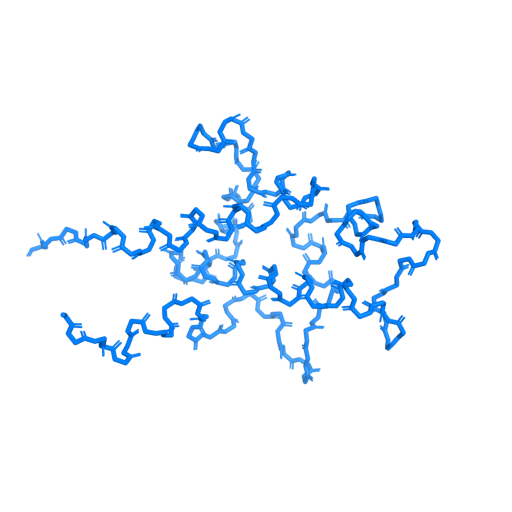 94 ? 12.400 2.665 2.884 1.00 97.94 94 THR A C 1
ATOM 742 O O . THR A 1 94 ? 11.478 3.160 2.234 1.00 97.94 94 THR A O 1
ATOM 745 N N . LEU A 1 95 ? 13.129 3.393 3.736 1.00 97.56 95 LEU A N 1
ATOM 746 C CA . LEU A 1 95 ? 12.975 4.842 3.871 1.00 97.56 95 LEU A CA 1
ATOM 747 C C . LEU A 1 95 ? 13.335 5.542 2.561 1.00 97.56 95 LEU A C 1
ATOM 749 O O . LEU A 1 95 ? 14.349 5.232 1.939 1.00 97.56 95 LEU A O 1
ATOM 753 N N . ASN A 1 96 ? 12.520 6.516 2.162 1.00 94.88 96 ASN A N 1
ATOM 754 C CA . ASN A 1 96 ? 12.749 7.263 0.935 1.00 94.88 96 ASN A CA 1
ATOM 755 C C . ASN A 1 96 ? 12.993 8.752 1.244 1.00 94.88 96 ASN A C 1
ATOM 757 O O . ASN A 1 96 ? 12.056 9.452 1.651 1.00 94.88 96 ASN A O 1
ATOM 761 N N . PRO A 1 97 ? 14.214 9.277 1.020 1.00 93.69 97 PRO A N 1
ATOM 762 C CA . PRO A 1 97 ? 14.521 10.695 1.210 1.00 93.69 97 PRO A CA 1
ATOM 763 C C . PRO A 1 97 ? 13.602 11.632 0.413 1.00 93.69 97 PRO A C 1
ATOM 765 O O . PRO A 1 97 ? 13.197 12.674 0.925 1.00 93.69 97 PRO A O 1
ATOM 768 N N . MET A 1 98 ? 13.171 11.230 -0.788 1.00 91.88 98 MET A N 1
ATOM 769 C CA . MET A 1 98 ? 12.272 12.025 -1.639 1.00 91.88 98 MET A CA 1
ATOM 770 C C . MET A 1 98 ? 10.846 12.133 -1.080 1.00 91.88 98 MET A C 1
ATOM 772 O O . MET A 1 98 ? 10.074 12.992 -1.505 1.00 91.88 98 MET A O 1
ATOM 776 N N . LEU A 1 99 ? 10.486 11.285 -0.113 1.00 92.56 99 LEU A N 1
ATOM 777 C CA . LEU A 1 99 ? 9.209 11.340 0.599 1.00 92.56 99 LEU A CA 1
ATOM 778 C C . LEU A 1 99 ? 9.322 12.043 1.962 1.00 92.56 99 LEU A C 1
ATOM 780 O O . LEU A 1 99 ? 8.344 12.081 2.709 1.00 92.56 99 LEU A O 1
ATOM 784 N N . GLY A 1 100 ? 10.477 12.640 2.275 1.00 92.81 100 GLY A N 1
ATOM 785 C CA . GLY A 1 100 ? 10.762 13.214 3.592 1.00 92.81 100 GLY A CA 1
ATOM 786 C C . GLY A 1 100 ? 11.266 12.170 4.587 1.00 92.81 100 GLY A C 1
ATOM 787 O O . GLY A 1 100 ? 10.896 12.211 5.756 1.00 92.81 100 GLY A O 1
ATOM 788 N N . ASN A 1 101 ? 12.072 11.220 4.104 1.00 94.50 101 ASN A N 1
ATOM 789 C CA . ASN A 1 101 ? 12.671 10.134 4.882 1.00 94.50 101 ASN A CA 1
ATOM 790 C C . ASN A 1 101 ? 11.645 9.245 5.613 1.00 94.50 101 ASN A C 1
ATOM 792 O O . ASN A 1 101 ? 11.857 8.813 6.742 1.00 94.50 101 ASN A O 1
ATOM 796 N N . ILE A 1 102 ? 10.520 8.976 4.948 1.00 96.75 102 ILE A N 1
ATOM 797 C CA . ILE A 1 102 ? 9.484 8.032 5.378 1.00 96.75 102 ILE A CA 1
ATOM 798 C C . ILE A 1 102 ? 9.377 6.909 4.345 1.00 96.75 102 ILE A C 1
ATOM 800 O O . ILE A 1 102 ? 9.596 7.139 3.152 1.00 96.75 102 ILE A O 1
ATOM 804 N N . SER A 1 103 ? 9.046 5.694 4.784 1.00 97.88 103 SER A N 1
ATOM 805 C CA . SER A 1 103 ? 8.812 4.589 3.855 1.00 97.88 103 SER A CA 1
ATOM 806 C C . SER A 1 103 ? 7.486 4.775 3.091 1.00 97.88 103 SER A C 1
ATOM 808 O O . SER A 1 103 ? 6.519 5.324 3.642 1.00 97.88 103 SER A O 1
ATOM 810 N N . PRO A 1 104 ? 7.381 4.309 1.832 1.00 98.00 104 PRO A N 1
ATOM 811 C CA . PRO A 1 104 ? 6.111 4.288 1.104 1.00 98.00 104 PRO A CA 1
ATOM 812 C C . PRO A 1 104 ? 4.993 3.550 1.863 1.00 98.00 104 PRO A C 1
ATOM 814 O O . PRO A 1 104 ? 3.846 4.002 1.875 1.00 98.00 104 PRO A O 1
ATOM 817 N N . ARG A 1 105 ? 5.318 2.459 2.569 1.00 97.94 105 ARG A N 1
ATOM 818 C CA . ARG A 1 105 ? 4.376 1.733 3.434 1.00 97.94 105 ARG A CA 1
ATOM 819 C C . ARG A 1 105 ? 3.844 2.611 4.561 1.00 97.94 105 ARG A C 1
ATOM 821 O O . ARG A 1 105 ? 2.638 2.638 4.796 1.00 97.94 105 ARG A O 1
ATOM 828 N N . ASP A 1 106 ? 4.705 3.358 5.244 1.00 97.69 106 ASP A N 1
ATOM 829 C CA . ASP A 1 106 ? 4.258 4.223 6.339 1.00 97.69 106 ASP A CA 1
ATOM 830 C C . ASP A 1 106 ? 3.424 5.398 5.822 1.00 97.69 106 ASP A C 1
ATOM 832 O O . ASP A 1 106 ? 2.465 5.810 6.477 1.00 97.69 106 ASP A O 1
ATOM 836 N N . MET A 1 107 ? 3.686 5.888 4.606 1.00 97.19 107 MET A N 1
ATOM 837 C CA . MET A 1 107 ? 2.768 6.823 3.950 1.00 97.19 107 MET A CA 1
ATOM 838 C C . MET A 1 107 ? 1.363 6.234 3.797 1.00 97.19 107 MET A C 1
ATOM 840 O O . MET A 1 107 ? 0.389 6.932 4.084 1.00 97.19 107 MET A O 1
ATOM 844 N N . ILE A 1 108 ? 1.244 4.967 3.396 1.00 97.25 108 ILE A N 1
ATOM 845 C CA . ILE A 1 108 ? -0.047 4.271 3.296 1.00 97.25 108 ILE A CA 1
ATOM 846 C C . ILE A 1 108 ? -0.690 4.131 4.681 1.00 97.25 108 ILE A C 1
ATOM 848 O O . ILE A 1 108 ? -1.838 4.542 4.857 1.00 97.25 108 ILE A O 1
ATOM 852 N N . ARG A 1 109 ? 0.053 3.659 5.691 1.00 96.12 109 ARG A N 1
ATOM 853 C CA . ARG A 1 109 ? -0.438 3.502 7.078 1.00 96.12 109 ARG A CA 1
ATOM 854 C C . ARG A 1 109 ? -0.928 4.811 7.704 1.00 96.12 109 ARG A C 1
ATOM 856 O O . ARG A 1 109 ? -1.833 4.809 8.538 1.00 96.12 109 ARG A O 1
ATOM 863 N N . LEU A 1 110 ? -0.347 5.940 7.305 1.00 94.19 110 LEU A N 1
ATOM 864 C CA . LEU A 1 110 ? -0.755 7.281 7.732 1.00 94.19 110 LEU A CA 1
ATOM 865 C C . LEU A 1 110 ? -1.889 7.883 6.881 1.00 94.19 110 LEU A C 1
ATOM 867 O O . LEU A 1 110 ? -2.225 9.050 7.071 1.00 94.19 110 LEU A O 1
ATOM 871 N N . GLY A 1 111 ? -2.465 7.135 5.935 1.00 92.44 111 GLY A N 1
ATOM 872 C CA . GLY A 1 111 ? -3.535 7.613 5.052 1.00 92.44 111 GLY A CA 1
ATOM 873 C C . GLY A 1 111 ? -3.061 8.549 3.933 1.00 92.44 111 GLY A C 1
ATOM 874 O O . GLY A 1 111 ? -3.873 9.156 3.239 1.00 92.44 111 GLY A O 1
ATOM 875 N N . ARG A 1 112 ? -1.748 8.666 3.712 1.00 94.62 112 ARG A N 1
ATOM 876 C CA . ARG A 1 112 ? -1.125 9.565 2.724 1.00 94.62 112 ARG A CA 1
ATOM 877 C C . ARG A 1 112 ? -0.920 8.901 1.351 1.00 94.62 112 ARG A C 1
ATOM 879 O O . ARG A 1 112 ? -0.108 9.377 0.557 1.00 94.62 112 ARG A O 1
ATOM 886 N N . TYR A 1 113 ? -1.667 7.838 1.041 1.00 93.81 113 TYR A N 1
ATOM 887 C CA . TYR A 1 113 ? -1.531 7.063 -0.201 1.00 93.81 113 TYR A CA 1
ATOM 888 C C . TYR A 1 113 ? -1.734 7.913 -1.470 1.00 93.81 113 TYR A C 1
ATOM 890 O O . TYR A 1 113 ? -1.015 7.722 -2.442 1.00 93.81 113 TYR A O 1
ATOM 898 N N . LYS A 1 114 ? -2.614 8.930 -1.456 1.00 92.56 114 LYS A N 1
ATOM 899 C CA . LYS A 1 114 ? -2.793 9.847 -2.604 1.00 92.56 114 LYS A CA 1
ATOM 900 C C . LYS A 1 114 ? -1.516 10.622 -2.943 1.00 92.56 114 LYS A C 1
ATOM 902 O O . LYS A 1 114 ? -1.229 10.868 -4.112 1.00 92.56 114 LYS A O 1
ATOM 907 N N . LYS A 1 115 ? -0.739 11.026 -1.928 1.00 94.00 115 LYS A N 1
ATOM 908 C CA . LYS A 1 115 ? 0.549 11.711 -2.135 1.00 94.00 115 LYS A CA 1
ATOM 909 C C . LYS A 1 115 ? 1.584 10.739 -2.708 1.00 94.00 115 LYS A C 1
ATOM 911 O O . LYS A 1 115 ? 2.307 11.115 -3.625 1.00 94.00 115 LYS A O 1
ATOM 916 N N . LEU A 1 116 ? 1.597 9.498 -2.220 1.00 95.12 116 LEU A N 1
ATOM 917 C CA . LEU A 1 116 ? 2.447 8.437 -2.758 1.00 95.12 116 LEU A CA 1
ATOM 918 C C . LEU A 1 116 ? 2.105 8.110 -4.223 1.00 95.12 116 LEU A C 1
ATOM 920 O O . LEU A 1 116 ? 3.001 8.035 -5.055 1.00 95.12 116 LEU A O 1
ATOM 924 N N . GLN A 1 117 ? 0.819 7.993 -4.559 1.00 92.50 117 GLN A N 1
ATOM 925 C CA . GLN A 1 117 ? 0.361 7.743 -5.927 1.00 92.50 117 GLN A CA 1
ATOM 926 C C . GLN A 1 117 ? 0.850 8.828 -6.890 1.00 92.50 117 GLN A C 1
ATOM 928 O O . GLN A 1 117 ? 1.430 8.520 -7.928 1.00 92.50 117 GLN A O 1
ATOM 933 N N . LYS A 1 118 ? 0.670 10.106 -6.522 1.00 91.06 118 LYS A N 1
ATOM 934 C CA . LYS A 1 118 ? 1.171 11.239 -7.314 1.00 91.06 118 LYS A CA 1
ATOM 935 C C . LYS A 1 118 ? 2.682 11.162 -7.512 1.00 91.06 118 LYS A C 1
ATOM 937 O O . LYS A 1 118 ? 3.148 11.368 -8.624 1.00 91.06 118 LYS A O 1
ATOM 942 N N . PHE A 1 119 ? 3.433 10.838 -6.460 1.00 92.19 119 PHE A N 1
ATOM 943 C CA . PHE A 1 119 ? 4.884 10.675 -6.544 1.00 92.19 119 PHE A CA 1
ATOM 944 C C . PHE A 1 119 ? 5.287 9.592 -7.561 1.00 92.19 119 PHE A C 1
ATOM 946 O O . PHE A 1 119 ? 6.121 9.857 -8.425 1.00 92.19 119 PHE A O 1
ATOM 953 N N . ILE A 1 120 ? 4.652 8.417 -7.517 1.00 90.50 120 ILE A N 1
ATOM 954 C CA . ILE A 1 120 ? 4.941 7.298 -8.433 1.00 90.50 120 ILE A CA 1
ATOM 955 C C . ILE A 1 120 ? 4.583 7.654 -9.880 1.00 90.50 120 ILE A C 1
ATOM 957 O O . ILE A 1 120 ? 5.386 7.429 -10.783 1.00 90.50 120 ILE A O 1
ATOM 961 N N . ILE A 1 121 ? 3.411 8.251 -10.115 1.00 86.81 121 ILE A N 1
ATOM 962 C CA . ILE A 1 121 ? 2.977 8.650 -11.464 1.00 86.81 121 ILE A CA 1
ATOM 963 C C . ILE A 1 121 ? 3.916 9.714 -12.048 1.00 86.81 121 ILE A C 1
ATOM 965 O O . ILE A 1 121 ? 4.313 9.614 -13.213 1.00 86.81 121 ILE A O 1
ATOM 969 N N . SER A 1 122 ? 4.313 10.706 -11.246 1.00 86.44 122 SER A N 1
ATOM 970 C CA . SER A 1 122 ? 5.284 11.719 -11.669 1.00 86.44 122 SER A CA 1
ATOM 971 C C . SER A 1 122 ? 6.636 11.092 -12.005 1.00 86.44 122 SER A C 1
ATOM 973 O O . SER A 1 122 ? 7.213 11.424 -13.036 1.00 86.44 122 SER A O 1
ATOM 975 N N . ALA A 1 123 ? 7.117 10.140 -11.200 1.00 85.38 123 ALA A N 1
ATOM 976 C CA . ALA A 1 123 ? 8.356 9.422 -11.488 1.00 85.38 123 ALA A CA 1
ATOM 977 C C . ALA A 1 123 ? 8.267 8.620 -12.801 1.00 85.38 123 ALA A C 1
ATOM 979 O O . ALA A 1 123 ? 9.176 8.716 -13.620 1.00 85.38 123 ALA A O 1
ATOM 980 N N . LYS A 1 124 ? 7.156 7.911 -13.061 1.00 79.06 124 LYS A N 1
ATOM 981 C CA . LYS A 1 124 ? 6.938 7.157 -14.316 1.00 79.06 124 LYS A CA 1
ATOM 982 C C . LYS A 1 124 ? 6.811 8.060 -15.552 1.00 79.06 124 LYS A C 1
ATOM 984 O O . LYS A 1 124 ? 7.145 7.633 -16.652 1.00 79.06 124 LYS A O 1
ATOM 989 N N . THR A 1 125 ? 6.324 9.292 -15.394 1.00 73.38 125 THR A N 1
ATOM 990 C CA . THR A 1 125 ? 6.145 10.236 -16.516 1.00 73.38 125 THR A CA 1
ATOM 991 C C . THR A 1 125 ? 7.427 11.005 -16.834 1.00 73.38 125 THR A C 1
ATOM 993 O O . THR A 1 125 ? 7.710 11.256 -18.003 1.00 73.38 125 THR A O 1
ATOM 996 N N . SER A 1 126 ? 8.214 11.344 -15.811 1.00 62.09 126 SER A N 1
ATOM 997 C CA . SER A 1 126 ? 9.496 12.045 -15.955 1.00 62.09 126 SER A CA 1
ATOM 998 C C . SER A 1 126 ? 10.678 11.112 -16.248 1.00 62.09 126 SER A C 1
ATOM 1000 O O . SER A 1 126 ? 11.761 11.591 -16.575 1.00 62.09 126 SER A O 1
ATOM 1002 N N . TYR A 1 127 ? 10.495 9.791 -16.143 1.00 49.81 127 TYR A N 1
ATOM 1003 C CA . TYR A 1 127 ? 11.509 8.807 -16.516 1.00 49.81 127 TYR A CA 1
ATOM 1004 C C . TYR A 1 127 ? 11.621 8.706 -18.044 1.00 49.81 127 TYR A C 1
ATOM 1006 O O . TYR A 1 127 ? 10.824 8.037 -18.703 1.00 49.81 127 TYR A O 1
ATOM 1014 N N . ALA A 1 128 ? 12.627 9.370 -18.614 1.00 46.16 128 ALA A N 1
ATOM 1015 C CA . ALA A 1 128 ? 13.162 9.000 -19.918 1.00 46.16 128 ALA A CA 1
ATOM 1016 C C . ALA A 1 128 ? 14.136 7.825 -19.700 1.00 46.16 128 ALA A C 1
ATOM 1018 O O . ALA A 1 128 ? 15.116 8.009 -18.973 1.00 46.16 128 ALA A O 1
ATOM 1019 N N . PRO A 1 129 ? 13.895 6.627 -20.268 1.00 41.44 129 PRO A N 1
ATOM 1020 C CA . PRO A 1 129 ? 14.873 5.549 -20.179 1.00 41.44 129 PRO A CA 1
ATOM 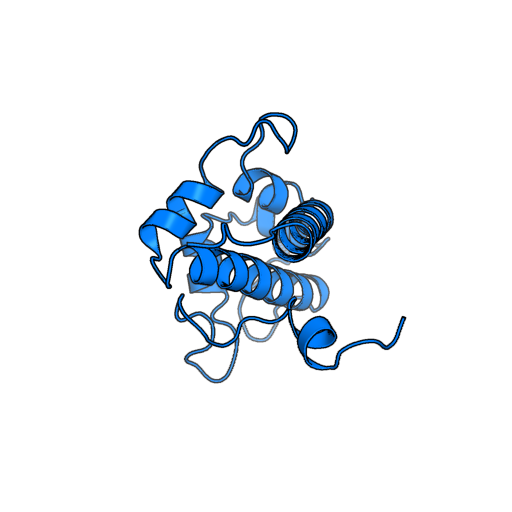1021 C C . PRO A 1 129 ? 16.198 6.009 -20.812 1.00 41.44 129 PRO A C 1
ATOM 1023 O O . PRO A 1 129 ? 16.165 6.737 -21.813 1.00 41.44 129 PRO A O 1
ATOM 1026 N N . PRO A 1 130 ? 17.363 5.622 -20.258 1.00 36.19 130 PRO A N 1
ATOM 1027 C CA . PRO A 1 130 ? 18.631 5.864 -20.929 1.00 36.19 130 PRO A CA 1
ATOM 1028 C C . PRO A 1 130 ? 18.574 5.207 -22.310 1.00 36.19 130 PRO A C 1
ATOM 1030 O O . PRO A 1 130 ? 18.224 4.034 -22.438 1.00 36.19 130 PRO A O 1
ATOM 1033 N N . LYS A 1 131 ? 18.872 5.991 -23.350 1.00 38.62 131 LYS A N 1
ATOM 1034 C CA . LYS A 1 131 ? 19.101 5.445 -24.686 1.00 38.62 131 LYS A CA 1
ATOM 1035 C C . LYS A 1 131 ? 20.382 4.616 -24.601 1.00 38.62 131 LYS A C 1
ATOM 1037 O O . LYS A 1 131 ? 21.440 5.188 -24.341 1.00 38.62 131 LYS A O 1
ATOM 1042 N N . GLY A 1 132 ? 20.238 3.297 -24.712 1.00 45.44 132 GLY A N 1
ATOM 1043 C CA . GLY A 1 132 ? 21.349 2.407 -25.042 1.00 45.44 132 GLY A CA 1
ATOM 1044 C C . GLY A 1 132 ? 21.848 2.662 -26.455 1.00 45.44 132 GLY A C 1
ATOM 1045 O O . GLY A 1 132 ? 21.054 3.196 -27.267 1.00 45.44 132 GLY A O 1
#

Nearest PDB structures (foldseek):
  6fkg-assembly1_C  TM=5.161E-01  e=7.063E-03  Mycobacterium tuberculosis H37Rv
  6gw6-assembly1_F  TM=4.417E-01  e=8.498E-02  Pseudomonas putida KT2440
  8hpk-assembly1_A  TM=2.424E-01  e=9.544E+00  Oxalobacter formigenes

Secondary structure (DSSP, 8-state):
----HHHHTTTS-SS-TT-SSTTSS--HHHHHHHHT--HHHHHHHHTS-GGG---STT--HHHHHHHHHHHHHHHHHHHHTTT-HHHHHHHHHS-BGGGTSB-HHHHHHTT-HHHHHHHHHHHHHH-PPP--

Sequence (132 aa):
MPVNASQLFKNIPEGDPLGFWANHGLDYNRLTEFLDLDKSALSKLGGVSKSSVRLDERIPRDLKDRMEQIAVICSLVAEHFNGDAEKTALWFKTLNPMLGNISPRDMIRLGRYKKLQKFIISAKTSYAPPKG

Foldseek 3Di:
DDDDPVLVCLLAAPDQLQCQCVPVGGPLVSLCVLLVADLLLLCQQQVHDSVLDDDPPSHRPSSRVSSVSVSSLLRSQCVVVVSPSVVSSVQQVAQDVVVVRHGVSVCSSNNNVVVVSVVSSVCSVPDDDPDD